Protein AF-A0A932ZZA8-F1 (afdb_monomer_lite)

Foldseek 3Di:
DDDDDDDDPDPPPCPPLPALAFCVPPVVLNLVLLCVVANPCCLPPPLVVVQCQHLVNQQVCQCPVQWGWHAGHPSQWIWIQGNRRHIATECVRHPPCQVVSVVSPHHYD

Sequence (109 aa):
MTERRETRPDGVVELEQHYKMNLLTNREAVIEALIVMEGRDWYEKFQPKWREHSIEGALENALNDGVGVIYGSGGSHRYVVEQDGRVIYLKDFGSGQADKAGQLGFECN

Structure (mmCIF, N/CA/C/O backbone):
data_AF-A0A932ZZA8-F1
#
_entry.id   AF-A0A932ZZA8-F1
#
loop_
_atom_site.group_PDB
_atom_site.id
_atom_site.type_symbol
_atom_site.label_atom_id
_atom_site.label_alt_id
_atom_site.label_comp_id
_atom_site.label_asym_id
_atom_site.label_entity_id
_atom_site.label_seq_id
_atom_site.pdbx_PDB_ins_code
_atom_site.Cartn_x
_atom_site.Cartn_y
_atom_site.Cartn_z
_atom_site.occupancy
_atom_site.B_iso_or_equiv
_atom_site.auth_seq_id
_atom_site.auth_comp_id
_atom_site.auth_asym_id
_atom_site.auth_atom_id
_atom_site.pdbx_PDB_model_num
ATOM 1 N N . MET A 1 1 ? -15.829 -1.373 55.708 1.00 39.53 1 MET A N 1
ATOM 2 C CA . MET A 1 1 ? -17.016 -1.903 55.007 1.00 39.53 1 MET A CA 1
ATOM 3 C C . MET A 1 1 ? -16.901 -1.424 53.565 1.00 39.53 1 MET A C 1
ATOM 5 O O . MET A 1 1 ? -17.407 -0.366 53.254 1.00 39.53 1 MET A O 1
ATOM 9 N N . THR A 1 2 ? -15.956 -1.899 52.756 1.00 41.31 2 THR A N 1
ATOM 10 C CA . THR A 1 2 ? -15.774 -3.239 52.161 1.00 41.31 2 THR A CA 1
ATOM 11 C C . THR A 1 2 ? -16.880 -3.596 51.169 1.00 41.31 2 THR A C 1
ATOM 13 O O . THR A 1 2 ? -17.675 -4.495 51.418 1.00 41.31 2 THR A O 1
ATOM 16 N N . GLU A 1 3 ? -16.900 -2.905 50.030 1.00 44.50 3 GLU A N 1
ATOM 17 C CA . GLU A 1 3 ? -17.491 -3.441 48.804 1.00 44.50 3 GLU A CA 1
ATOM 18 C C . GLU A 1 3 ? -16.450 -4.341 48.130 1.00 44.50 3 GLU A C 1
ATOM 20 O O . GLU A 1 3 ? -15.340 -3.911 47.805 1.00 44.50 3 GLU A O 1
ATOM 25 N N . ARG A 1 4 ? -16.783 -5.626 47.986 1.00 49.50 4 ARG A N 1
ATOM 26 C CA . ARG A 1 4 ? -15.964 -6.593 47.255 1.00 49.50 4 ARG A CA 1
ATOM 27 C C . ARG A 1 4 ? -16.150 -6.338 45.762 1.00 49.50 4 ARG A C 1
ATOM 29 O O . ARG A 1 4 ? -17.242 -6.535 45.243 1.00 49.50 4 ARG A O 1
ATOM 36 N N . ARG A 1 5 ? -15.079 -5.942 45.077 1.00 51.75 5 ARG A N 1
ATOM 37 C CA . ARG A 1 5 ? -14.964 -6.107 43.626 1.00 51.75 5 ARG A CA 1
ATOM 38 C C . ARG A 1 5 ? -14.257 -7.431 43.377 1.00 51.75 5 ARG A C 1
ATOM 40 O O . ARG A 1 5 ? -13.102 -7.590 43.760 1.00 51.75 5 ARG A O 1
ATOM 47 N N . GLU A 1 6 ? -14.971 -8.381 42.787 1.00 50.16 6 GLU A N 1
ATOM 48 C CA . GLU A 1 6 ? -14.380 -9.610 42.267 1.00 50.16 6 GLU A CA 1
ATOM 49 C C . GLU A 1 6 ? -13.523 -9.264 41.045 1.00 50.16 6 GLU A C 1
ATOM 51 O O . GLU A 1 6 ? -14.016 -9.013 39.947 1.00 50.16 6 GLU A O 1
ATOM 56 N N . THR A 1 7 ? -12.214 -9.204 41.261 1.00 45.41 7 THR A N 1
ATOM 57 C CA . THR A 1 7 ? -11.192 -9.200 40.218 1.00 45.41 7 THR A CA 1
ATOM 58 C C . THR A 1 7 ? -11.134 -10.573 39.553 1.00 45.41 7 THR A C 1
ATOM 60 O O . THR A 1 7 ? -10.787 -11.557 40.206 1.00 45.41 7 THR A O 1
ATOM 63 N N . ARG A 1 8 ? -11.406 -10.636 38.244 1.00 57.12 8 ARG A N 1
ATOM 64 C CA . ARG A 1 8 ? -10.780 -11.655 37.385 1.00 57.12 8 ARG A CA 1
ATOM 65 C C . ARG A 1 8 ? -9.348 -11.178 37.081 1.00 57.12 8 ARG A C 1
ATOM 67 O O . ARG A 1 8 ? -9.188 -9.970 36.897 1.00 57.12 8 ARG A O 1
ATOM 74 N N . PRO A 1 9 ? -8.319 -12.048 37.080 1.00 49.16 9 PRO A N 1
ATOM 75 C CA . PRO A 1 9 ? -6.924 -11.600 37.138 1.00 49.16 9 PRO A CA 1
ATOM 76 C C . PRO A 1 9 ? -6.401 -10.973 35.850 1.00 49.16 9 PRO A C 1
ATOM 78 O O . PRO A 1 9 ? -5.374 -10.311 35.890 1.00 49.16 9 PRO A O 1
ATOM 81 N N . ASP A 1 10 ? -7.104 -11.123 34.734 1.00 46.84 10 ASP A N 1
ATOM 82 C CA . ASP A 1 10 ? -6.546 -10.772 33.437 1.00 46.84 10 ASP A CA 1
ATOM 83 C C . ASP A 1 10 ? -7.514 -9.849 32.706 1.00 46.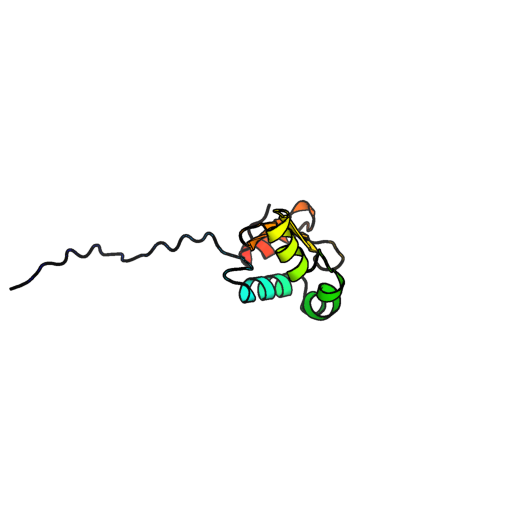84 10 ASP A C 1
ATOM 85 O O . ASP A 1 10 ? -8.374 -10.271 31.937 1.00 46.84 10 ASP A O 1
ATOM 89 N N . GLY A 1 11 ? -7.373 -8.550 32.975 1.00 44.53 11 GLY A N 1
ATOM 90 C CA . GLY A 1 11 ? -7.969 -7.458 32.203 1.00 44.53 11 GLY A CA 1
ATOM 91 C C . GLY A 1 11 ? -7.366 -7.341 30.802 1.00 44.53 11 GLY A C 1
ATOM 92 O O . GLY A 1 11 ? -7.029 -6.243 30.365 1.00 44.53 11 GLY A O 1
ATOM 93 N N . VAL A 1 12 ? -7.200 -8.466 30.108 1.00 44.03 12 VAL A N 1
ATOM 94 C CA . VAL A 1 12 ? -6.855 -8.482 28.695 1.00 44.03 12 VAL A CA 1
ATOM 95 C C . VAL A 1 12 ? -8.132 -8.115 27.961 1.00 44.03 12 VAL A C 1
ATOM 97 O O . VAL A 1 12 ? -9.019 -8.937 27.745 1.00 44.03 12 VAL A O 1
ATOM 100 N N . VAL A 1 13 ? -8.241 -6.841 27.599 1.00 44.59 13 VAL A N 1
ATOM 101 C CA . VAL A 1 13 ? -8.991 -6.507 26.397 1.00 44.59 13 VAL A CA 1
ATOM 102 C C . VAL A 1 13 ? -8.250 -7.239 25.287 1.00 44.59 13 VAL A C 1
ATOM 104 O O . VAL A 1 13 ? -7.155 -6.834 24.897 1.00 44.59 13 VAL A O 1
ATOM 107 N N . GLU A 1 14 ? -8.786 -8.372 24.850 1.00 44.41 14 GLU A N 1
ATOM 108 C CA . GLU A 1 14 ? -8.361 -9.030 23.625 1.00 44.41 14 GLU A CA 1
ATOM 109 C C . GLU A 1 14 ? -8.773 -8.083 22.490 1.00 44.41 14 GLU A C 1
ATOM 111 O O . GLU A 1 14 ? -9.855 -8.171 21.920 1.00 44.41 14 GLU A O 1
ATOM 116 N N . LEU A 1 15 ? -7.956 -7.052 22.252 1.00 44.81 15 LEU A N 1
ATOM 117 C CA . LEU A 1 15 ? -7.999 -6.272 21.025 1.00 44.81 15 LEU A CA 1
ATOM 118 C C . LEU A 1 15 ? -7.576 -7.248 19.934 1.00 44.81 15 LEU A C 1
ATOM 120 O O . LEU A 1 15 ? -6.383 -7.440 19.693 1.00 44.81 15 LEU A O 1
ATOM 124 N N . GLU A 1 16 ? -8.567 -7.940 19.376 1.00 43.78 16 GLU A N 1
ATOM 125 C CA . GLU A 1 16 ? -8.392 -8.908 18.306 1.00 43.78 16 GLU A CA 1
ATOM 126 C C . GLU A 1 16 ? -7.442 -8.344 17.248 1.00 43.78 16 GLU A C 1
ATOM 128 O O . GLU A 1 16 ? -7.625 -7.256 16.698 1.00 43.78 16 GLU A O 1
ATOM 133 N N . GLN A 1 17 ? -6.381 -9.108 17.007 1.00 47.66 17 GLN A N 1
ATOM 134 C CA . GLN A 1 17 ? -5.256 -8.831 16.121 1.00 47.66 17 GLN A CA 1
ATOM 135 C C . GLN A 1 17 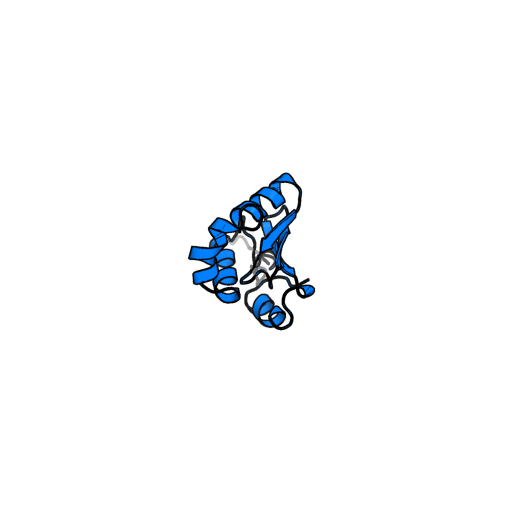? -5.636 -8.829 14.624 1.00 47.66 17 GLN A C 1
ATOM 137 O O . GLN A 1 17 ? -4.870 -9.322 13.803 1.00 47.66 17 GLN A O 1
ATOM 142 N N . HIS A 1 18 ? -6.791 -8.282 14.243 1.00 46.38 18 HIS A N 1
ATOM 143 C CA . HIS A 1 18 ? -7.348 -8.373 12.884 1.00 46.38 18 HIS A CA 1
ATOM 144 C C . HIS A 1 18 ? -7.186 -7.107 12.017 1.00 46.38 18 HIS A C 1
ATOM 146 O O . HIS A 1 18 ? -7.752 -7.023 10.934 1.00 46.38 18 HIS A O 1
ATOM 152 N N . TYR A 1 19 ? -6.377 -6.128 12.440 1.00 54.94 19 TYR A N 1
ATOM 153 C CA . TYR A 1 19 ? -6.143 -4.888 11.671 1.00 54.94 19 TYR A CA 1
ATOM 154 C C . TYR A 1 19 ? -4.663 -4.601 11.401 1.00 54.94 19 TYR A C 1
ATOM 156 O O . TYR A 1 19 ? -4.250 -3.442 11.294 1.00 54.94 19 TYR A O 1
ATOM 164 N N . LYS A 1 20 ? -3.825 -5.640 11.320 1.00 71.44 20 LYS A N 1
ATOM 165 C CA . LYS A 1 20 ? -2.448 -5.445 10.861 1.00 71.44 20 LYS A CA 1
ATOM 166 C C . LYS A 1 20 ? -2.539 -5.104 9.372 1.00 71.44 20 LYS A C 1
ATOM 168 O O . LYS A 1 20 ? -2.972 -5.918 8.579 1.00 71.44 20 LYS A O 1
ATOM 173 N N . MET A 1 21 ? -2.204 -3.865 9.027 1.00 91.88 21 MET A N 1
ATOM 174 C CA . MET A 1 21 ? -2.291 -3.279 7.684 1.00 91.88 21 MET A CA 1
ATOM 175 C C . MET A 1 21 ? -3.688 -2.830 7.226 1.00 91.88 21 MET A C 1
ATOM 177 O O . MET A 1 21 ? -4.293 -3.409 6.328 1.00 91.88 21 MET A O 1
ATOM 181 N N . ASN A 1 22 ? -4.175 -1.728 7.803 1.00 95.81 22 ASN A N 1
ATOM 182 C CA . ASN A 1 22 ? -5.402 -1.056 7.372 1.00 95.81 22 ASN A CA 1
ATOM 183 C C . ASN A 1 22 ? -5.160 0.449 7.131 1.00 95.81 22 ASN A C 1
ATOM 185 O O . ASN A 1 22 ? -4.658 1.152 8.009 1.00 95.81 22 ASN A O 1
ATOM 189 N N . LEU A 1 23 ? -5.507 0.949 5.940 1.00 96.50 23 LEU A N 1
ATOM 190 C CA . LEU A 1 23 ? -5.276 2.336 5.511 1.00 96.50 23 LEU A CA 1
ATOM 191 C C . LEU A 1 23 ? -6.194 3.368 6.181 1.00 96.50 23 LEU A C 1
ATOM 193 O O . LEU A 1 23 ? -5.865 4.554 6.168 1.00 96.50 23 LEU A O 1
ATOM 197 N N . LEU A 1 24 ? -7.322 2.941 6.752 1.00 95.31 24 LEU A N 1
ATOM 198 C CA . LEU A 1 24 ? -8.270 3.809 7.455 1.00 95.31 24 LEU A CA 1
ATOM 199 C C . LEU A 1 24 ? -7.938 3.944 8.945 1.00 95.31 24 LEU A C 1
ATOM 201 O O . LEU A 1 24 ? -8.181 4.999 9.527 1.00 95.31 24 LEU A O 1
ATOM 205 N N . THR A 1 25 ? -7.372 2.905 9.565 1.00 93.81 25 THR A N 1
ATOM 206 C CA . THR A 1 25 ? -7.114 2.881 11.018 1.00 93.81 25 THR A CA 1
ATOM 207 C C . THR A 1 25 ? -5.635 2.933 11.396 1.00 93.81 25 THR A C 1
ATOM 209 O O . THR A 1 25 ? -5.315 3.357 12.504 1.00 93.81 25 THR A O 1
ATOM 212 N N . ASN A 1 26 ? -4.720 2.547 10.501 1.00 92.25 26 ASN A N 1
ATOM 213 C CA . ASN A 1 26 ? -3.278 2.521 10.763 1.00 92.25 26 ASN A CA 1
ATOM 214 C C . ASN A 1 26 ? -2.449 2.909 9.526 1.00 92.25 26 ASN A C 1
ATOM 216 O O . ASN A 1 26 ? -1.509 2.226 9.111 1.00 92.25 26 ASN A O 1
ATOM 220 N N . ARG A 1 27 ? -2.837 4.028 8.914 1.00 95.00 27 ARG A N 1
ATOM 221 C CA . ARG A 1 27 ? -2.318 4.491 7.627 1.00 95.00 27 ARG A CA 1
ATOM 222 C C . ARG A 1 27 ? -0.798 4.622 7.572 1.00 95.00 27 ARG A C 1
ATOM 224 O O . ARG A 1 27 ? -0.186 4.153 6.618 1.00 95.00 27 ARG A O 1
ATOM 231 N N . GLU A 1 28 ? -0.191 5.251 8.575 1.00 94.69 28 GLU A N 1
ATOM 232 C CA . GLU A 1 28 ? 1.259 5.476 8.597 1.00 94.69 28 GLU A CA 1
ATOM 233 C C . GLU A 1 28 ? 2.030 4.154 8.620 1.00 94.69 28 GLU A C 1
ATOM 235 O O . GLU A 1 28 ? 2.961 3.979 7.838 1.00 94.69 28 GLU A O 1
ATOM 240 N N . ALA A 1 29 ? 1.596 3.181 9.431 1.00 93.38 29 ALA A N 1
ATOM 241 C CA . ALA A 1 29 ? 2.247 1.875 9.476 1.00 93.38 29 ALA A CA 1
ATOM 242 C C . ALA A 1 29 ? 2.110 1.109 8.153 1.00 93.38 29 ALA A C 1
ATOM 244 O O . ALA A 1 29 ? 3.057 0.440 7.744 1.00 93.38 29 ALA A O 1
ATOM 245 N N . VAL A 1 30 ? 0.968 1.229 7.465 1.00 96.06 30 VAL A N 1
ATOM 246 C CA . VAL A 1 30 ? 0.789 0.636 6.130 1.00 96.06 30 VAL A CA 1
ATOM 247 C C . VAL A 1 30 ? 1.753 1.257 5.127 1.00 96.06 30 VAL A C 1
ATOM 249 O O . VAL A 1 30 ? 2.419 0.532 4.390 1.00 96.06 30 VAL A O 1
ATOM 252 N N . ILE A 1 31 ? 1.851 2.588 5.098 1.00 96.44 31 ILE A N 1
ATOM 253 C CA . ILE A 1 31 ? 2.742 3.298 4.174 1.00 96.44 31 ILE A CA 1
ATOM 254 C C . ILE A 1 31 ? 4.200 2.903 4.432 1.00 96.44 31 ILE A C 1
ATOM 256 O O . ILE A 1 31 ? 4.914 2.575 3.486 1.00 96.44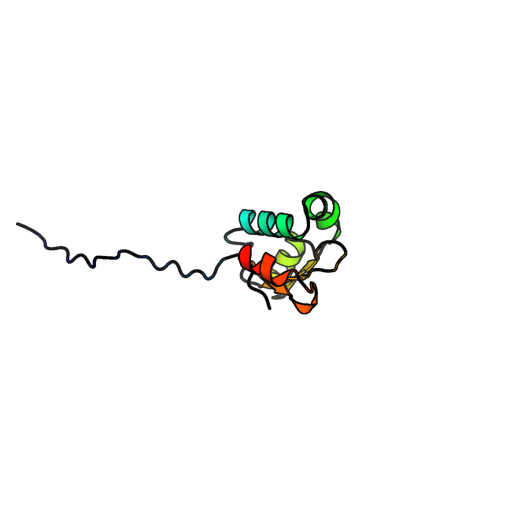 31 ILE A O 1
ATOM 260 N N . GLU A 1 32 ? 4.632 2.861 5.692 1.00 96.12 32 GLU A N 1
ATOM 261 C CA . GLU A 1 32 ? 5.986 2.425 6.047 1.00 96.12 32 GLU A CA 1
ATOM 262 C C . GLU A 1 32 ? 6.243 0.964 5.648 1.00 96.12 32 GLU A C 1
ATOM 264 O O . GLU A 1 32 ? 7.281 0.657 5.062 1.00 96.12 32 GLU A O 1
ATOM 269 N N . ALA A 1 33 ? 5.285 0.058 5.863 1.00 95.19 33 ALA A N 1
ATOM 270 C CA . ALA A 1 33 ? 5.415 -1.334 5.439 1.00 95.19 33 ALA A CA 1
ATOM 271 C C . ALA A 1 33 ? 5.528 -1.468 3.907 1.00 95.19 33 ALA A C 1
ATOM 273 O O . ALA A 1 33 ? 6.383 -2.205 3.410 1.00 95.19 33 ALA A O 1
ATOM 274 N N . LEU A 1 34 ? 4.733 -0.706 3.149 1.00 95.62 34 LEU A N 1
ATOM 275 C CA . LEU A 1 34 ? 4.829 -0.637 1.688 1.00 95.62 34 LEU A CA 1
ATOM 276 C C . LEU A 1 34 ? 6.183 -0.061 1.234 1.00 95.62 34 LEU A C 1
ATOM 278 O O . LEU A 1 34 ? 6.789 -0.582 0.299 1.00 95.62 34 LEU A O 1
ATOM 282 N N . ILE A 1 35 ? 6.713 0.956 1.921 1.00 96.06 35 ILE A N 1
ATOM 283 C CA . ILE A 1 35 ? 8.057 1.500 1.661 1.00 96.06 35 ILE A CA 1
ATOM 284 C C . ILE A 1 35 ? 9.142 0.448 1.923 1.00 96.06 35 ILE A C 1
ATOM 286 O O . ILE A 1 35 ? 10.088 0.346 1.142 1.00 96.06 35 ILE A O 1
ATOM 290 N N . VAL A 1 36 ? 9.025 -0.360 2.981 1.00 94.94 36 VAL A N 1
ATOM 291 C CA . VAL A 1 36 ? 9.975 -1.453 3.254 1.00 94.94 36 VAL A CA 1
ATOM 292 C C . VAL A 1 36 ? 9.907 -2.534 2.172 1.00 94.94 36 VAL A C 1
ATOM 294 O O . VAL A 1 36 ? 10.938 -3.123 1.824 1.00 94.94 36 VAL A O 1
ATOM 297 N N . MET A 1 37 ? 8.720 -2.809 1.628 1.00 93.25 37 MET A N 1
ATOM 298 C CA . MET A 1 37 ? 8.536 -3.778 0.546 1.00 93.25 37 MET A CA 1
ATOM 299 C C . MET A 1 37 ? 9.099 -3.283 -0.788 1.00 93.25 37 MET A C 1
ATOM 301 O O . MET A 1 37 ? 9.853 -4.012 -1.432 1.00 93.25 37 MET A O 1
ATOM 305 N N . GLU A 1 38 ? 8.773 -2.052 -1.176 1.00 94.25 38 GLU A N 1
ATOM 306 C CA . GLU A 1 38 ? 8.970 -1.547 -2.542 1.00 94.25 38 GLU A CA 1
ATOM 307 C C . GLU A 1 38 ? 10.131 -0.558 -2.696 1.00 94.25 38 GLU A C 1
ATOM 309 O O . GLU A 1 38 ? 10.602 -0.298 -3.807 1.00 94.25 38 GLU A O 1
ATOM 314 N N . GLY A 1 39 ? 10.606 -0.005 -1.583 1.00 94.50 39 GLY A N 1
ATOM 315 C CA . GLY A 1 39 ? 11.635 1.022 -1.523 1.00 94.50 39 GLY A CA 1
ATOM 316 C C . GLY A 1 39 ? 11.077 2.446 -1.453 1.00 94.50 39 GLY A C 1
ATOM 317 O O . GLY A 1 39 ? 10.011 2.774 -1.975 1.00 94.50 39 GLY A O 1
ATOM 318 N N . ARG A 1 40 ? 11.854 3.344 -0.839 1.00 95.12 40 ARG A N 1
ATOM 319 C CA . ARG A 1 40 ? 11.486 4.761 -0.679 1.00 95.12 40 ARG A CA 1
ATOM 320 C C . ARG A 1 40 ? 11.284 5.478 -2.015 1.00 95.12 40 ARG A C 1
ATOM 322 O O . ARG A 1 40 ? 10.354 6.265 -2.159 1.00 95.12 40 ARG A O 1
ATOM 329 N N . ASP A 1 41 ? 12.105 5.144 -3.008 1.00 94.56 41 ASP A N 1
ATOM 330 C CA . ASP A 1 41 ? 11.989 5.687 -4.362 1.00 94.56 41 ASP A CA 1
ATOM 331 C C . ASP A 1 41 ? 10.655 5.314 -5.028 1.00 94.56 41 ASP A C 1
ATOM 333 O O . ASP A 1 41 ? 10.082 6.142 -5.738 1.00 94.56 41 ASP A O 1
ATOM 337 N N . TRP A 1 42 ? 10.127 4.108 -4.773 1.00 94.44 42 TRP A N 1
ATOM 338 C CA . TRP A 1 42 ? 8.790 3.712 -5.226 1.00 94.44 42 TRP A CA 1
ATOM 339 C C . TRP A 1 42 ? 7.714 4.646 -4.674 1.00 94.44 42 TRP A C 1
ATOM 341 O O . TRP A 1 42 ? 6.904 5.159 -5.448 1.00 94.44 42 TRP A O 1
ATOM 351 N N . TYR A 1 43 ? 7.758 4.941 -3.376 1.00 96.12 43 TYR A N 1
ATOM 352 C CA . TYR A 1 43 ? 6.779 5.809 -2.726 1.00 96.12 43 TYR A CA 1
ATOM 353 C C . TYR A 1 43 ? 6.882 7.270 -3.185 1.00 96.12 43 TYR A C 1
ATOM 355 O O . TYR A 1 43 ? 5.878 7.899 -3.503 1.00 96.12 43 TYR A O 1
ATOM 363 N N . GLU A 1 44 ? 8.088 7.827 -3.278 1.00 94.69 44 GLU A N 1
ATOM 364 C CA . GLU A 1 44 ? 8.239 9.260 -3.561 1.00 94.69 44 GLU A CA 1
ATOM 365 C C . GLU A 1 44 ? 8.136 9.597 -5.056 1.00 94.69 44 GLU A C 1
ATOM 367 O O . GLU A 1 44 ? 7.593 10.638 -5.426 1.00 94.69 44 GLU A O 1
ATOM 372 N N . LYS A 1 45 ? 8.653 8.734 -5.942 1.00 92.19 45 LYS A N 1
ATOM 373 C CA . LYS A 1 45 ? 8.801 9.056 -7.376 1.00 92.19 45 LYS A CA 1
ATOM 374 C C . LYS A 1 45 ? 7.788 8.357 -8.266 1.00 92.19 45 LYS A C 1
ATOM 376 O O . LYS A 1 45 ? 7.466 8.873 -9.345 1.00 92.19 45 LYS A O 1
ATOM 381 N N . PHE A 1 46 ? 7.353 7.163 -7.871 1.00 90.56 46 PHE A N 1
ATOM 382 C CA . PHE A 1 46 ? 6.528 6.313 -8.717 1.00 90.56 46 PHE A CA 1
ATOM 383 C C . PHE A 1 46 ? 5.069 6.358 -8.289 1.00 90.56 46 PHE A C 1
ATOM 385 O O . PHE A 1 46 ? 4.258 6.713 -9.134 1.00 90.56 46 PHE A O 1
ATOM 392 N N . GLN A 1 47 ? 4.742 6.101 -7.018 1.00 91.75 47 GLN A N 1
ATOM 393 C CA . GLN A 1 47 ? 3.378 6.068 -6.460 1.00 91.75 47 GLN A CA 1
ATOM 394 C C . GLN A 1 47 ? 2.444 7.189 -6.965 1.00 91.75 47 GLN A C 1
ATOM 396 O O . GLN A 1 47 ? 1.383 6.857 -7.496 1.00 91.75 47 GLN A O 1
ATOM 401 N N . PRO A 1 48 ? 2.845 8.479 -6.975 1.00 88.38 48 PRO A N 1
ATOM 402 C CA . PRO A 1 48 ? 1.998 9.562 -7.491 1.00 88.38 48 PRO A CA 1
ATOM 403 C C . PRO A 1 48 ? 1.579 9.419 -8.968 1.00 88.38 48 PRO A C 1
ATOM 405 O O . PRO A 1 48 ? 0.611 10.034 -9.408 1.00 88.38 48 PRO A O 1
ATOM 408 N N . LYS A 1 49 ? 2.305 8.623 -9.763 1.00 90.75 49 LYS A N 1
ATOM 409 C CA . LYS A 1 49 ? 2.051 8.406 -11.196 1.00 90.75 49 LYS A CA 1
ATOM 410 C C . LYS A 1 49 ? 1.097 7.243 -11.475 1.00 90.75 49 LYS A C 1
ATOM 412 O O . LYS A 1 49 ? 0.602 7.154 -12.595 1.00 90.75 49 LYS A O 1
ATOM 417 N N . TRP A 1 50 ? 0.834 6.374 -10.496 1.00 88.75 50 TRP A N 1
ATOM 418 C CA . TRP A 1 50 ? 0.012 5.168 -10.687 1.00 88.75 50 TRP A CA 1
ATOM 419 C C . TRP A 1 50 ? -1.496 5.432 -10.622 1.00 88.75 50 TRP A C 1
ATOM 421 O O . TRP A 1 50 ? -2.267 4.520 -10.899 1.00 88.75 50 TRP A O 1
ATOM 431 N N . ARG A 1 51 ? -1.926 6.670 -10.328 1.00 93.38 51 ARG A N 1
ATOM 432 C CA . ARG A 1 51 ? -3.339 7.097 -10.346 1.00 93.38 51 ARG A CA 1
ATOM 433 C C . ARG A 1 51 ? -4.219 6.159 -9.509 1.00 93.38 51 ARG A C 1
ATOM 435 O O . ARG A 1 51 ? -3.974 6.036 -8.316 1.00 93.38 51 ARG A O 1
ATOM 442 N N . GLU A 1 52 ? -5.178 5.472 -10.123 1.00 94.94 52 GLU A N 1
ATOM 443 C CA . GLU A 1 52 ? -6.077 4.488 -9.502 1.00 94.94 52 GLU A CA 1
ATOM 444 C C . GLU A 1 52 ? -5.358 3.288 -8.859 1.00 94.94 52 GLU A C 1
ATOM 446 O O . GLU A 1 52 ? -5.928 2.609 -8.012 1.00 94.94 52 GLU A O 1
ATOM 451 N N . HIS A 1 53 ? -4.085 3.056 -9.203 1.00 95.88 53 HIS A N 1
ATOM 452 C CA . HIS A 1 53 ? -3.232 2.035 -8.587 1.00 95.88 53 HIS A CA 1
ATOM 453 C C . HIS A 1 53 ? -2.202 2.592 -7.595 1.00 95.88 53 HIS A C 1
ATOM 455 O O . HIS A 1 53 ? -1.271 1.892 -7.176 1.00 95.88 53 HIS A O 1
ATOM 461 N N . SER A 1 54 ? -2.331 3.872 -7.246 1.00 96.62 54 SER A N 1
ATOM 462 C CA . SER A 1 54 ? -1.620 4.455 -6.109 1.00 96.62 54 SER A CA 1
ATOM 463 C C . SER A 1 54 ? -2.287 4.061 -4.788 1.00 96.62 54 SER A C 1
ATOM 465 O O . SER A 1 54 ?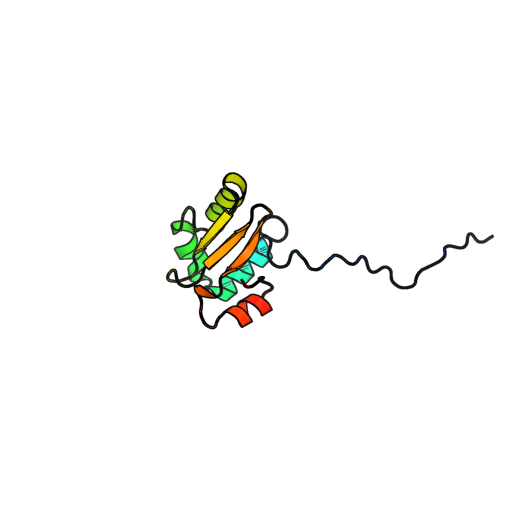 -3.386 3.517 -4.790 1.00 96.62 54 SER A O 1
ATOM 467 N N . ILE A 1 55 ? -1.650 4.353 -3.655 1.00 97.19 55 ILE A N 1
ATOM 468 C CA . ILE A 1 55 ? -2.228 4.142 -2.319 1.00 97.19 55 ILE A CA 1
ATOM 469 C C . ILE A 1 55 ? -3.571 4.875 -2.196 1.00 97.19 55 ILE A C 1
ATOM 471 O O . ILE A 1 55 ? -4.557 4.271 -1.784 1.00 97.19 55 ILE A O 1
ATOM 475 N N . GLU A 1 56 ? -3.633 6.145 -2.612 1.00 97.12 56 GLU A N 1
ATOM 476 C CA . GLU A 1 56 ? -4.875 6.926 -2.549 1.00 97.12 56 GLU A CA 1
ATOM 477 C C . GLU A 1 56 ? -5.911 6.442 -3.551 1.00 97.12 56 GLU A C 1
ATOM 479 O O . GLU A 1 56 ? -7.066 6.259 -3.186 1.00 97.12 56 GLU A O 1
ATOM 484 N N . GLY A 1 57 ? -5.496 6.196 -4.796 1.00 97.25 57 GLY A N 1
ATOM 485 C CA . GLY A 1 57 ? -6.416 5.753 -5.840 1.00 97.25 57 GLY A CA 1
ATOM 486 C C . GLY A 1 57 ? -7.010 4.378 -5.545 1.00 97.25 57 GLY A C 1
ATOM 487 O O . GLY A 1 57 ? -8.201 4.167 -5.737 1.00 97.25 57 GLY A O 1
ATOM 488 N N . ALA A 1 58 ? -6.208 3.457 -5.007 1.00 97.56 58 ALA A N 1
ATOM 489 C CA . ALA A 1 58 ? -6.692 2.145 -4.608 1.00 97.56 58 ALA A CA 1
ATOM 490 C C . ALA A 1 58 ? -7.638 2.242 -3.407 1.00 97.56 58 ALA A C 1
ATOM 492 O O . ALA A 1 58 ? -8.649 1.551 -3.387 1.00 97.56 58 ALA A O 1
ATOM 493 N N . LEU A 1 59 ? -7.354 3.104 -2.426 1.00 97.94 59 LEU A N 1
ATOM 494 C CA . LEU A 1 59 ? -8.273 3.323 -1.311 1.00 97.94 59 LEU A CA 1
ATOM 495 C C . LEU A 1 59 ? -9.595 3.943 -1.781 1.00 97.94 59 LEU A C 1
ATOM 497 O O . LEU A 1 59 ? -10.657 3.482 -1.378 1.00 97.94 59 LEU A O 1
ATOM 501 N N . GLU A 1 60 ? -9.546 4.947 -2.654 1.00 97.88 60 GLU A N 1
ATOM 502 C CA . GLU A 1 60 ? -10.740 5.564 -3.238 1.00 97.88 60 GLU A CA 1
ATOM 503 C C . GLU A 1 60 ? -11.584 4.538 -4.008 1.00 97.88 60 GLU A C 1
ATOM 505 O O . GLU A 1 60 ? -12.786 4.423 -3.768 1.00 97.88 60 GLU A O 1
ATOM 510 N N . ASN A 1 61 ? -10.953 3.727 -4.860 1.00 97.19 61 ASN A N 1
ATOM 511 C CA . ASN A 1 61 ? -11.632 2.645 -5.572 1.00 97.19 61 ASN A CA 1
ATOM 512 C C . ASN A 1 61 ? -12.212 1.603 -4.614 1.00 97.19 61 ASN A C 1
ATOM 514 O O . ASN A 1 61 ? -13.338 1.161 -4.802 1.00 97.19 61 ASN A O 1
ATOM 518 N N . ALA A 1 62 ? -11.489 1.229 -3.557 1.00 97.25 62 ALA A N 1
ATOM 519 C CA . ALA A 1 62 ? -11.997 0.283 -2.572 1.00 97.25 62 ALA A CA 1
ATOM 520 C C . ALA A 1 62 ? -13.261 0.804 -1.876 1.00 97.25 62 ALA A C 1
ATOM 522 O O . ALA A 1 62 ? -14.218 0.055 -1.688 1.00 97.25 62 ALA A O 1
ATOM 523 N N . LEU A 1 63 ? -13.293 2.096 -1.543 1.00 96.19 63 LEU A N 1
ATOM 524 C CA . LEU A 1 63 ? -14.440 2.734 -0.899 1.00 96.19 63 LEU A CA 1
ATOM 525 C C . LEU A 1 63 ? -15.656 2.855 -1.833 1.00 96.19 63 LEU A C 1
ATOM 527 O O . LEU A 1 63 ? -16.787 2.728 -1.358 1.00 96.19 63 LEU A O 1
ATOM 531 N N . ASN A 1 64 ? -15.432 3.068 -3.134 1.00 96.06 64 ASN A N 1
ATOM 532 C CA . ASN A 1 64 ? -16.492 3.280 -4.127 1.00 96.06 64 ASN A CA 1
ATOM 533 C C . ASN A 1 64 ? -16.980 1.983 -4.797 1.00 96.06 64 ASN A C 1
ATOM 535 O O . ASN A 1 64 ? -18.183 1.742 -4.869 1.00 96.06 64 ASN A O 1
ATOM 539 N N . ASP A 1 65 ? -16.050 1.151 -5.262 1.00 92.31 65 ASP A N 1
ATOM 540 C CA . ASP A 1 65 ? -16.298 -0.020 -6.115 1.00 92.31 65 ASP A CA 1
ATOM 541 C C . ASP A 1 65 ? -16.097 -1.355 -5.372 1.00 92.31 65 ASP A C 1
ATOM 543 O O . ASP A 1 65 ? -16.317 -2.432 -5.928 1.00 92.31 65 ASP A O 1
ATOM 547 N N . GLY A 1 66 ? -15.689 -1.298 -4.099 1.00 90.62 66 GLY A N 1
ATOM 548 C CA . GLY A 1 66 ? -15.539 -2.449 -3.205 1.00 90.62 66 GLY A CA 1
ATOM 549 C C . GLY A 1 66 ? -14.142 -3.073 -3.193 1.00 90.62 66 GLY A C 1
ATOM 550 O O . GLY A 1 66 ? -13.817 -3.812 -2.262 1.00 90.62 66 GLY A O 1
ATOM 551 N N . VAL A 1 67 ? -13.294 -2.769 -4.182 1.00 93.88 67 VAL A N 1
ATOM 552 C CA . VAL A 1 67 ? -11.906 -3.242 -4.221 1.00 93.88 67 VAL A CA 1
ATOM 553 C C . VAL A 1 67 ? -10.989 -2.270 -4.962 1.00 93.88 67 VAL A C 1
ATOM 555 O O . VAL A 1 67 ? -11.330 -1.738 -6.015 1.00 93.88 67 VAL A O 1
ATOM 558 N N . GLY A 1 68 ? -9.789 -2.072 -4.427 1.00 97.25 68 GLY A N 1
ATOM 559 C CA . GLY A 1 68 ? -8.703 -1.347 -5.076 1.00 97.25 68 GLY A CA 1
ATOM 560 C C . GLY A 1 68 ? -7.441 -2.190 -5.164 1.00 97.25 68 GLY A C 1
ATOM 561 O O . GLY A 1 68 ? -7.295 -3.188 -4.459 1.00 97.25 68 GLY A O 1
ATOM 562 N N . VAL A 1 69 ? -6.504 -1.797 -6.028 1.00 96.62 69 VAL A N 1
ATOM 563 C CA . VAL A 1 69 ? -5.227 -2.511 -6.161 1.00 96.62 69 VAL A CA 1
ATOM 564 C C . VAL A 1 69 ? -4.071 -1.531 -6.228 1.00 96.62 69 VAL A C 1
ATOM 566 O O . VAL A 1 69 ? -3.985 -0.752 -7.171 1.00 96.62 69 VAL A O 1
ATOM 569 N N . ILE A 1 70 ? -3.151 -1.621 -5.270 1.00 96.75 70 ILE A N 1
ATOM 570 C CA . ILE A 1 70 ? -1.891 -0.877 -5.271 1.00 96.75 70 ILE A CA 1
ATOM 571 C C . ILE A 1 70 ? -0.865 -1.661 -6.082 1.00 96.75 70 ILE A C 1
ATOM 573 O O . ILE A 1 70 ? -0.666 -2.865 -5.882 1.00 96.75 70 ILE A O 1
ATOM 577 N N . TYR A 1 71 ? -0.184 -0.971 -6.991 1.00 94.81 71 TYR A N 1
ATOM 578 C CA . TYR A 1 71 ? 0.880 -1.561 -7.793 1.00 94.81 71 TYR A CA 1
ATOM 579 C C . TYR A 1 71 ? 2.259 -1.282 -7.165 1.00 94.81 71 TYR A C 1
ATOM 581 O O . TYR A 1 71 ? 2.634 -0.137 -6.892 1.00 94.81 71 TYR A O 1
ATOM 589 N N . GLY A 1 72 ? 3.019 -2.354 -6.927 1.00 91.00 72 GLY A N 1
ATOM 590 C CA . GLY A 1 72 ? 4.383 -2.308 -6.404 1.00 91.00 72 GLY A CA 1
ATOM 591 C C . GLY A 1 72 ? 5.430 -1.907 -7.447 1.00 91.00 72 GLY A C 1
ATOM 592 O O . GLY A 1 72 ? 5.125 -1.609 -8.607 1.00 91.00 72 GLY A O 1
ATOM 593 N N . SER A 1 73 ? 6.693 -1.894 -7.034 1.00 85.88 73 SER A N 1
ATOM 594 C CA . SER A 1 73 ? 7.833 -1.513 -7.861 1.00 85.88 73 SER A CA 1
ATOM 595 C C . SER A 1 73 ? 7.948 -2.396 -9.105 1.00 85.88 73 SER A C 1
ATOM 597 O O . SER A 1 73 ? 7.790 -3.616 -9.052 1.00 85.88 73 SER A O 1
ATOM 599 N N . GLY A 1 74 ? 8.156 -1.762 -10.264 1.00 77.06 74 GLY A N 1
ATOM 600 C CA . GLY A 1 74 ? 8.199 -2.445 -11.564 1.00 77.06 74 GLY A CA 1
ATOM 601 C C . GLY A 1 74 ? 6.878 -3.092 -12.001 1.00 77.06 74 GLY A C 1
ATOM 602 O O . GLY A 1 74 ? 6.847 -3.753 -13.032 1.00 77.06 74 GLY A O 1
ATOM 603 N N . GLY A 1 75 ? 5.790 -2.909 -11.243 1.00 75.75 75 GLY A N 1
ATOM 604 C CA . GLY A 1 75 ? 4.509 -3.568 -11.486 1.00 75.75 75 GLY A CA 1
ATOM 605 C C . GLY A 1 75 ? 4.499 -5.043 -11.102 1.00 75.75 75 GLY A C 1
ATOM 606 O O . GLY A 1 75 ? 3.511 -5.710 -11.399 1.00 75.75 75 GLY A O 1
ATOM 607 N N . SER A 1 76 ? 5.562 -5.521 -10.451 1.00 81.12 76 SER A N 1
ATOM 608 C CA . SER A 1 76 ? 5.686 -6.901 -10.008 1.00 81.12 76 SER A CA 1
ATOM 609 C C . SER A 1 76 ? 4.703 -7.145 -8.875 1.00 81.12 76 SER A C 1
ATOM 611 O O . SER A 1 76 ? 3.713 -7.819 -9.089 1.00 81.12 76 SER A O 1
ATOM 613 N N . HIS A 1 77 ? 4.859 -6.505 -7.716 1.00 90.12 77 HIS A N 1
ATOM 614 C CA . HIS A 1 77 ? 3.972 -6.773 -6.584 1.00 90.12 77 HIS A CA 1
ATOM 615 C C . HIS A 1 77 ? 2.577 -6.144 -6.735 1.00 90.12 77 HIS A C 1
ATOM 617 O O . HIS A 1 77 ? 2.383 -5.116 -7.402 1.00 90.12 77 HIS A O 1
ATOM 623 N N . ARG A 1 78 ? 1.597 -6.761 -6.070 1.00 93.25 78 ARG A N 1
ATOM 624 C CA . ARG A 1 78 ? 0.206 -6.304 -6.015 1.00 93.25 78 ARG A CA 1
ATOM 625 C C . ARG A 1 78 ? -0.311 -6.380 -4.586 1.00 93.25 78 ARG A C 1
ATOM 627 O O . ARG A 1 78 ? -0.098 -7.382 -3.905 1.00 93.25 78 ARG A O 1
ATOM 634 N N . TYR A 1 79 ? -1.031 -5.340 -4.182 1.00 95.31 79 TYR A N 1
ATOM 635 C CA . TYR A 1 79 ? -1.725 -5.293 -2.902 1.00 95.31 79 TYR A CA 1
ATOM 636 C C . TYR A 1 79 ? -3.191 -4.977 -3.147 1.00 95.31 79 TYR A C 1
ATOM 638 O O . TYR A 1 79 ? -3.493 -3.974 -3.791 1.00 95.31 79 TYR A O 1
ATOM 646 N N . VAL A 1 80 ? -4.090 -5.814 -2.653 1.00 96.06 80 VAL A N 1
ATOM 647 C CA . VAL A 1 80 ? -5.525 -5.539 -2.669 1.00 96.06 80 VAL A CA 1
ATOM 648 C C . VAL A 1 80 ? -5.855 -4.635 -1.497 1.00 96.06 80 VAL A C 1
ATOM 650 O O . VAL A 1 80 ? -5.413 -4.892 -0.383 1.00 96.06 80 VAL A O 1
ATOM 653 N N . VAL A 1 81 ? -6.627 -3.588 -1.759 1.00 97.25 81 VAL A N 1
ATOM 654 C CA . VAL A 1 81 ? -7.257 -2.760 -0.735 1.00 97.25 81 VAL A CA 1
ATOM 655 C C . VAL A 1 81 ? -8.732 -3.122 -0.716 1.00 97.25 81 VAL A C 1
ATOM 657 O O . VAL A 1 81 ? -9.419 -2.977 -1.728 1.00 97.25 81 VAL A O 1
ATOM 660 N N . GLU A 1 82 ? -9.208 -3.631 0.410 1.00 95.88 82 GLU A N 1
ATOM 661 C CA . GLU A 1 82 ? -10.625 -3.918 0.609 1.00 95.88 82 GLU A CA 1
ATOM 662 C C . GLU A 1 82 ? -11.391 -2.669 1.054 1.00 95.88 82 GLU A C 1
ATOM 664 O O . GLU A 1 82 ? -10.807 -1.683 1.509 1.00 95.88 82 GLU A O 1
ATOM 669 N N . GLN A 1 83 ? -12.719 -2.709 0.935 1.00 96.12 83 GLN A N 1
ATOM 670 C CA . GLN A 1 83 ? -13.600 -1.585 1.265 1.00 96.12 83 GLN A CA 1
ATOM 671 C C . GLN A 1 83 ? -13.482 -1.108 2.723 1.00 96.12 83 GLN A C 1
ATOM 673 O O . GLN A 1 83 ? -13.714 0.063 3.014 1.00 96.12 83 GLN A O 1
ATOM 678 N N . ASP A 1 84 ? -13.099 -1.989 3.647 1.00 94.12 84 ASP A N 1
ATOM 679 C CA . ASP A 1 84 ? -12.848 -1.643 5.050 1.00 94.12 84 ASP A CA 1
ATOM 680 C C . ASP A 1 84 ? -11.443 -1.055 5.295 1.00 94.12 84 ASP A C 1
ATOM 682 O O . ASP A 1 84 ? -11.070 -0.774 6.436 1.00 94.12 84 ASP A O 1
ATOM 686 N N . GLY A 1 85 ? -10.658 -0.862 4.232 1.00 94.44 85 GLY A N 1
ATOM 687 C CA . GLY A 1 85 ? -9.307 -0.320 4.254 1.00 94.44 85 GLY A CA 1
ATOM 688 C C . GLY A 1 85 ? -8.207 -1.351 4.490 1.00 94.44 85 GLY A C 1
ATOM 689 O O . GLY A 1 85 ? -7.039 -0.952 4.515 1.00 94.44 85 GLY A O 1
ATOM 690 N N . ARG A 1 86 ? -8.521 -2.641 4.682 1.00 95.44 86 ARG A N 1
ATOM 691 C CA . ARG A 1 86 ? -7.501 -3.691 4.834 1.00 95.44 86 ARG A CA 1
ATOM 692 C C . ARG A 1 86 ? -6.659 -3.822 3.570 1.00 95.44 86 ARG A C 1
ATOM 694 O O . ARG A 1 86 ? -7.175 -3.732 2.460 1.00 95.44 86 ARG A O 1
ATOM 701 N N . VAL A 1 87 ? -5.358 -4.041 3.754 1.00 96.00 87 VAL A N 1
ATOM 702 C CA . VAL A 1 87 ? -4.393 -4.209 2.664 1.00 96.00 87 VAL A CA 1
ATOM 703 C C . VAL A 1 87 ? -3.819 -5.620 2.689 1.00 96.00 87 VAL A C 1
ATOM 705 O O . VAL A 1 87 ? -3.173 -6.021 3.655 1.00 96.00 87 VAL A O 1
ATOM 708 N N . ILE A 1 88 ? -4.030 -6.355 1.601 1.00 94.25 88 ILE A N 1
ATOM 709 C CA . ILE A 1 88 ? -3.669 -7.767 1.451 1.00 94.25 88 ILE A CA 1
ATOM 710 C C . ILE A 1 88 ? -2.616 -7.896 0.354 1.00 94.25 88 ILE A C 1
ATOM 712 O O . ILE A 1 88 ? -2.798 -7.396 -0.753 1.00 94.25 88 ILE A O 1
ATOM 716 N N . TYR A 1 89 ? -1.517 -8.588 0.633 1.00 93.75 89 TYR A N 1
ATOM 717 C CA . TYR A 1 89 ? -0.482 -8.880 -0.354 1.00 93.75 89 TYR A CA 1
ATOM 718 C C . TYR A 1 89 ? -0.883 -10.071 -1.236 1.00 93.75 89 TYR A C 1
ATOM 720 O O . TYR A 1 89 ? -1.209 -11.136 -0.710 1.00 93.75 89 TYR A O 1
ATOM 728 N N . LEU A 1 90 ? -0.819 -9.922 -2.564 1.00 91.69 90 LEU A N 1
ATOM 729 C CA . LEU A 1 90 ? -1.099 -11.016 -3.502 1.00 91.69 90 LEU A CA 1
ATOM 730 C C . LEU A 1 90 ? 0.179 -11.792 -3.833 1.00 91.69 90 LEU A C 1
ATOM 732 O O . LEU A 1 90 ? 1.070 -11.282 -4.522 1.00 91.69 90 LEU A O 1
ATOM 736 N N . LYS A 1 91 ? 0.258 -13.049 -3.387 1.00 85.31 91 LYS A N 1
ATOM 737 C CA . LYS A 1 91 ? 1.465 -13.883 -3.536 1.00 85.31 91 LYS A CA 1
ATOM 738 C C . LYS A 1 91 ? 1.791 -14.203 -4.991 1.00 85.31 91 LYS A C 1
ATOM 740 O O . LYS A 1 91 ? 2.970 -14.268 -5.344 1.00 85.31 91 LYS A O 1
ATOM 745 N N . ASP A 1 92 ? 0.764 -14.339 -5.826 1.00 83.31 92 ASP A N 1
ATOM 746 C CA . ASP A 1 92 ? 0.890 -14.703 -7.244 1.00 83.31 92 ASP A CA 1
ATOM 747 C C . ASP A 1 92 ? 1.684 -13.678 -8.064 1.00 83.31 92 ASP A C 1
ATOM 749 O O . ASP A 1 92 ? 2.261 -14.010 -9.098 1.00 83.31 92 ASP A O 1
ATOM 753 N N . PHE A 1 93 ? 1.760 -12.434 -7.586 1.00 78.38 93 PHE A N 1
ATOM 754 C CA . PHE A 1 93 ? 2.420 -11.333 -8.282 1.00 78.38 93 PHE A CA 1
ATOM 755 C C . PHE A 1 93 ? 3.802 -10.991 -7.694 1.00 78.38 93 PHE A C 1
ATOM 757 O O . PHE A 1 93 ? 4.523 -10.150 -8.215 1.00 78.38 93 PHE A O 1
ATOM 764 N N . GLY A 1 94 ? 4.263 -11.685 -6.655 1.00 63.94 94 GLY A N 1
ATOM 765 C CA . GLY A 1 94 ? 5.581 -11.419 -6.077 1.00 63.94 94 GLY A CA 1
ATOM 766 C C . GLY A 1 94 ? 6.208 -12.645 -5.452 1.00 63.94 94 GLY A C 1
ATOM 767 O O . GLY A 1 94 ? 6.401 -12.715 -4.232 1.00 63.94 94 GLY A O 1
ATOM 768 N N . SER A 1 95 ? 6.524 -13.613 -6.315 1.00 63.19 95 SER A N 1
ATOM 769 C CA . SER A 1 95 ? 7.156 -14.873 -5.940 1.00 63.19 95 SER A CA 1
ATOM 770 C C . SER A 1 95 ? 8.425 -14.611 -5.119 1.00 63.19 95 SER A C 1
ATOM 772 O O . SER A 1 95 ? 9.420 -14.110 -5.644 1.00 63.19 95 SER A O 1
ATOM 774 N N . GLY A 1 96 ? 8.375 -14.941 -3.826 1.00 72.75 96 GLY A N 1
ATOM 775 C CA . GLY A 1 96 ? 9.505 -14.861 -2.894 1.00 72.75 96 GLY A CA 1
ATOM 776 C C . GLY A 1 96 ? 9.435 -13.761 -1.829 1.00 72.75 96 GLY A C 1
ATOM 777 O O . GLY A 1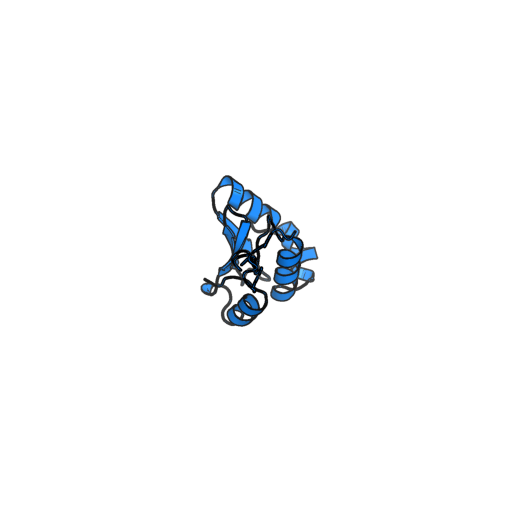 96 ? 10.269 -13.776 -0.932 1.00 72.75 96 GLY A O 1
ATOM 778 N N . GLN A 1 97 ? 8.462 -12.840 -1.874 1.00 85.62 97 GLN A N 1
ATOM 779 C CA . GLN A 1 97 ? 8.342 -11.763 -0.868 1.00 85.62 97 GLN A CA 1
ATOM 780 C C . GLN A 1 97 ? 7.167 -11.937 0.108 1.00 85.62 97 GLN A C 1
ATOM 782 O O . GLN A 1 97 ? 6.976 -11.102 0.990 1.00 85.62 97 GLN A O 1
ATOM 787 N N . ALA A 1 98 ? 6.409 -13.034 0.001 1.00 87.00 98 ALA A N 1
ATOM 788 C CA . ALA A 1 98 ? 5.283 -13.327 0.893 1.00 87.00 98 ALA A CA 1
ATOM 789 C C . ALA A 1 98 ? 5.712 -13.434 2.368 1.00 87.00 98 ALA A C 1
ATOM 791 O O . ALA A 1 98 ? 5.059 -12.863 3.235 1.00 87.00 98 ALA A O 1
ATOM 792 N N . ASP A 1 99 ? 6.845 -14.086 2.654 1.00 89.00 99 ASP A N 1
ATOM 793 C CA . ASP A 1 99 ? 7.363 -14.206 4.026 1.00 89.00 99 ASP A CA 1
ATOM 794 C C . ASP A 1 99 ? 7.710 -12.834 4.618 1.00 89.00 99 ASP A C 1
ATOM 796 O O . ASP A 1 99 ? 7.390 -12.540 5.770 1.00 89.00 99 ASP A O 1
ATOM 800 N N . LYS A 1 100 ? 8.325 -11.963 3.808 1.00 90.19 100 LYS A N 1
ATOM 801 C CA . LYS A 1 100 ? 8.650 -10.589 4.201 1.00 90.19 100 LYS A CA 1
ATOM 802 C C . LYS A 1 100 ? 7.380 -9.767 4.438 1.00 90.19 100 LYS A C 1
ATOM 804 O O . LYS A 1 100 ? 7.291 -9.078 5.451 1.00 90.19 100 LYS A O 1
ATOM 809 N N . ALA A 1 101 ? 6.390 -9.868 3.550 1.00 90.50 101 ALA A N 1
ATOM 810 C CA . ALA A 1 101 ? 5.102 -9.196 3.705 1.00 90.50 101 ALA A CA 1
ATOM 811 C C . ALA A 1 101 ? 4.385 -9.646 4.993 1.00 90.50 101 ALA A C 1
ATOM 813 O O . ALA A 1 101 ? 3.935 -8.808 5.775 1.00 90.50 101 ALA A O 1
ATOM 814 N N . GLY A 1 102 ? 4.373 -10.953 5.272 1.00 89.31 102 GLY A N 1
ATOM 815 C CA . GLY A 1 102 ? 3.803 -11.515 6.496 1.00 89.31 102 GLY A CA 1
ATOM 816 C C . GLY A 1 102 ? 4.504 -11.031 7.770 1.00 89.31 102 GLY A C 1
ATOM 817 O O . GLY A 1 102 ? 3.836 -10.681 8.741 1.00 89.31 102 GLY A O 1
ATOM 818 N N . GLN A 1 103 ? 5.838 -10.923 7.767 1.00 90.38 103 GLN A N 1
ATOM 819 C CA . GLN A 1 103 ? 6.600 -10.355 8.893 1.00 90.38 103 GLN A CA 1
ATOM 820 C C . GLN A 1 103 ? 6.279 -8.878 9.145 1.00 90.38 103 GLN A C 1
ATOM 822 O O . GLN A 1 103 ? 6.298 -8.433 10.293 1.00 90.38 103 GLN A O 1
ATOM 827 N N . LEU A 1 104 ? 5.963 -8.126 8.088 1.00 90.25 104 LEU A N 1
ATOM 828 C CA . LEU A 1 104 ? 5.517 -6.738 8.192 1.00 90.25 104 LEU A CA 1
ATOM 829 C C . LEU A 1 104 ? 4.056 -6.622 8.631 1.00 90.25 104 LEU A C 1
ATOM 831 O O . LEU A 1 104 ? 3.640 -5.540 9.021 1.00 90.25 104 LEU A O 1
ATOM 835 N N . GLY A 1 105 ? 3.301 -7.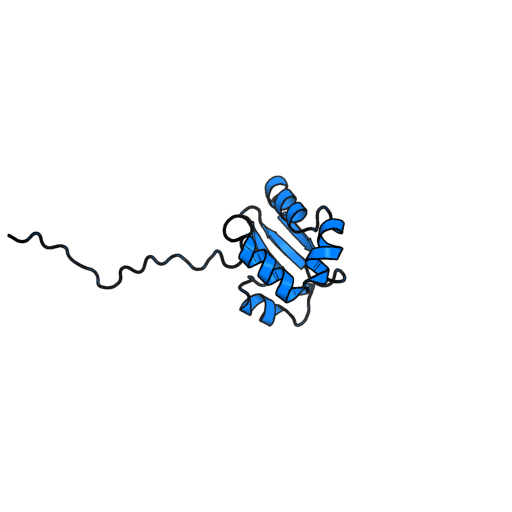721 8.639 1.00 90.25 105 GLY A N 1
ATOM 836 C CA . GLY A 1 105 ? 1.921 -7.773 9.109 1.00 90.25 105 GLY A CA 1
ATOM 837 C C . GLY A 1 105 ? 0.870 -7.747 8.005 1.00 90.25 105 GLY A C 1
ATOM 838 O O . GLY A 1 105 ? -0.303 -7.634 8.339 1.00 90.25 105 GLY A O 1
ATOM 839 N N . PHE A 1 106 ? 1.253 -7.860 6.729 1.00 90.88 106 PHE A N 1
ATOM 840 C CA . PHE A 1 106 ? 0.284 -8.070 5.655 1.00 90.88 106 PHE A CA 1
ATOM 841 C C . PHE A 1 106 ? -0.309 -9.475 5.741 1.00 90.88 106 PHE A C 1
ATOM 843 O O . PHE A 1 106 ? 0.417 -10.473 5.809 1.00 90.88 106 PHE A O 1
ATOM 850 N N . GLU A 1 107 ? -1.632 -9.563 5.639 1.00 91.06 107 GLU A N 1
ATOM 851 C CA . GLU A 1 107 ? -2.264 -10.805 5.216 1.00 91.06 107 GLU A CA 1
ATOM 852 C C . GLU A 1 107 ? -1.802 -11.120 3.791 1.00 91.06 107 GLU A C 1
ATOM 854 O O . GLU A 1 107 ? -1.722 -10.236 2.936 1.00 91.06 107 GLU A O 1
ATOM 859 N N . CYS A 1 108 ? -1.449 -12.376 3.540 1.00 86.69 108 CYS A N 1
ATOM 860 C CA . CYS A 1 108 ? -0.943 -12.796 2.243 1.00 86.69 108 CYS A CA 1
ATOM 861 C C . CYS A 1 108 ? -1.930 -13.795 1.637 1.00 86.69 108 CYS A C 1
ATOM 863 O O . CYS A 1 108 ? -2.110 -14.885 2.194 1.00 86.69 108 CYS A O 1
ATOM 865 N N . ASN A 1 109 ? -2.516 -13.442 0.494 1.00 81.25 109 ASN A N 1
ATOM 866 C CA . ASN A 1 109 ? -3.414 -14.300 -0.279 1.00 81.25 109 ASN A CA 1
ATOM 867 C C . ASN A 1 109 ? -2.636 -14.910 -1.443 1.00 81.25 109 ASN A C 1
ATOM 869 O O . ASN A 1 109 ? -2.154 -14.139 -2.305 1.00 81.25 109 ASN A O 1
#

Secondary structure (DSSP, 8-state):
--------S-------S--SSBTTTSHHHHHHHHHHHH-HHIIIIIGGGSGGGSHHHHHHHHHHHSEEEEE-GGGT-EEEEETTSBEEE-GGGSTT-HHHHHHHT-EE-

Radius of gyration: 18.14 Å; chains: 1; bounding box: 30×24×67 Å

pLDDT: mean 83.75, std 18.18, range [39.53, 97.94]